Protein AF-A0A0R3RAM9-F1 (afdb_monomer)

Radius of gyration: 16.51 Å; Cα contacts (8 Å, |Δi|>4): 158; chains: 1; bounding box: 39×36×45 Å

Mean predicted aligned error: 7.37 Å

Organism: NCBI:txid42155

pLDDT: mean 83.46, std 16.28, range [37.88, 98.12]

Solvent-accessible surface area (backbone atoms only — not comparable to full-atom values): 7219 Å² total; per-residue (Å²): 118,68,83,46,56,70,58,49,60,55,50,33,50,74,72,70,53,82,66,91,73,85,59,46,47,50,75,47,79,45,72,41,78,94,70,76,44,77,49,76,51,77,45,73,41,67,64,77,87,63,70,58,71,38,81,45,76,51,74,56,96,57,61,54,92,83,36,52,55,37,31,36,40,30,46,29,37,81,90,40,90,56,49,88,56,36,44,37,40,30,66,60,77,47,77,48,68,59,37,87,90,48,88,87,71,71,74,66,54,59,51,63,62,69,76,105

Sequence (116 aa):
MIQLAGDFIDLRKMFGKNKSDASHCSGLIKLAPDNADLFIAHVTMSGYEMMNRILKFYKFAFEKEKIPGYATSFSSYPGSLTSLDDFILATSGLVIFMLISFIYYLFKFILLLLEK

Foldseek 3Di:
DVQCPLVCVVVCVVVVNDDDAPWWKDKDWDQDPPNPDIDIDIGTDHDPVQPQKDWDKAAAPDDCVVPVQNIKTDIPHPPHPDHPQFFMDGSNRDTTGDTSVDDDDRPPVVVVVVVD

Secondary structure (DSSP, 8-state):
-GGGHHHHHHHHHHTT-------EEEEEEEEPGGG--EEEEEEEE--GGG---EEEEEE----TTT-TT-EEEEEE-TT-SS-SS-EEEETTS-EEE-BTTBS--HHHHHHHHH--

Structure (mmCIF, N/CA/C/O backbone):
data_AF-A0A0R3RAM9-F1
#
_entry.id   AF-A0A0R3RAM9-F1
#
loop_
_atom_site.group_PDB
_atom_site.id
_atom_site.type_symbol
_atom_site.label_atom_id
_atom_site.label_alt_id
_atom_site.label_comp_id
_atom_site.label_asym_id
_atom_site.label_entity_id
_atom_site.label_seq_id
_atom_site.pdbx_PDB_ins_code
_atom_site.Cartn_x
_atom_site.Cartn_y
_atom_site.Cartn_z
_atom_site.occupancy
_atom_site.B_iso_or_equiv
_atom_site.auth_seq_id
_atom_site.auth_comp_id
_atom_site.auth_asym_id
_atom_site.auth_atom_id
_atom_site.pdbx_PDB_model_num
ATOM 1 N N . MET A 1 1 ? 3.645 -12.516 -14.881 1.00 77.88 1 MET A N 1
ATOM 2 C CA . MET A 1 1 ? 4.869 -11.708 -14.677 1.00 77.88 1 MET A CA 1
ATOM 3 C C . MET A 1 1 ? 4.623 -10.444 -13.850 1.00 77.88 1 MET A C 1
ATOM 5 O O . MET A 1 1 ? 5.507 -10.078 -13.097 1.00 77.88 1 MET A O 1
ATOM 9 N N . ILE A 1 2 ? 3.435 -9.822 -13.925 1.00 87.75 2 ILE A N 1
ATOM 10 C CA . ILE A 1 2 ? 3.095 -8.561 -13.224 1.00 87.75 2 ILE A CA 1
ATOM 11 C C . ILE A 1 2 ? 3.347 -8.603 -11.703 1.00 87.75 2 ILE A C 1
ATOM 13 O O . ILE A 1 2 ? 3.816 -7.617 -11.154 1.00 87.75 2 ILE A O 1
ATOM 17 N N . GLN A 1 3 ? 3.104 -9.737 -11.034 1.00 92.44 3 GLN A N 1
ATOM 18 C CA . GLN A 1 3 ? 3.285 -9.844 -9.573 1.00 92.44 3 GLN A CA 1
ATOM 19 C C . GLN A 1 3 ? 4.738 -9.676 -9.113 1.00 92.44 3 GLN A C 1
ATOM 21 O O . GLN A 1 3 ? 4.969 -9.343 -7.964 1.00 92.44 3 GLN A O 1
ATOM 26 N N . LEU A 1 4 ? 5.699 -9.919 -10.006 1.00 89.81 4 LEU A N 1
ATOM 27 C CA . LEU A 1 4 ? 7.131 -9.908 -9.699 1.00 89.81 4 LEU A CA 1
ATOM 28 C C . LEU A 1 4 ? 7.797 -8.594 -10.137 1.00 89.81 4 LEU A C 1
ATOM 30 O O . LEU A 1 4 ? 9.015 -8.528 -10.273 1.00 89.81 4 LEU A O 1
ATOM 34 N N . ALA A 1 5 ? 7.009 -7.558 -10.455 1.00 85.81 5 ALA A N 1
ATOM 35 C CA . ALA A 1 5 ? 7.533 -6.311 -11.010 1.00 85.81 5 ALA A CA 1
ATOM 36 C C . ALA A 1 5 ? 8.553 -5.642 -10.073 1.00 85.81 5 ALA A C 1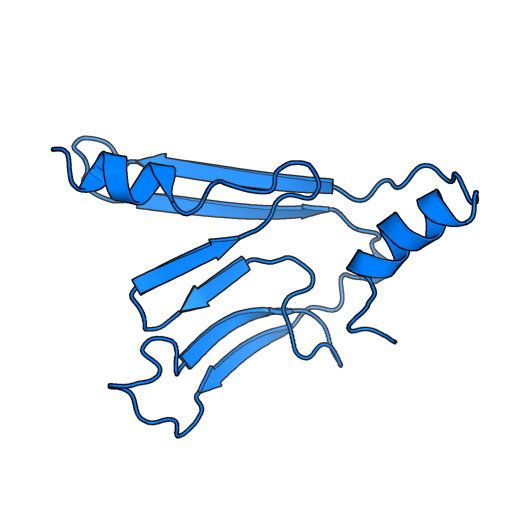
ATOM 38 O O . ALA A 1 5 ? 9.597 -5.201 -10.550 1.00 85.81 5 ALA A O 1
ATOM 39 N N . GLY A 1 6 ? 8.273 -5.627 -8.764 1.00 81.81 6 GLY A N 1
ATOM 40 C CA . GLY A 1 6 ? 9.200 -5.143 -7.739 1.00 81.81 6 GLY A CA 1
ATOM 41 C C . GLY A 1 6 ? 10.457 -6.010 -7.641 1.00 81.81 6 GLY A C 1
ATOM 42 O O . GLY A 1 6 ? 11.561 -5.488 -7.748 1.00 81.81 6 GLY A O 1
ATOM 43 N N . ASP A 1 7 ? 10.308 -7.336 -7.564 1.00 86.00 7 ASP A N 1
ATOM 44 C CA . ASP A 1 7 ? 11.444 -8.269 -7.471 1.00 86.00 7 ASP A CA 1
ATOM 45 C C . ASP A 1 7 ? 12.404 -8.149 -8.661 1.00 86.00 7 ASP A C 1
ATOM 47 O O . ASP A 1 7 ? 13.622 -8.265 -8.518 1.00 86.00 7 ASP A O 1
ATOM 51 N N . PHE A 1 8 ? 11.878 -7.882 -9.862 1.00 86.50 8 PHE A N 1
ATOM 52 C CA . PHE A 1 8 ? 12.711 -7.697 -11.047 1.00 86.50 8 PHE A CA 1
ATOM 53 C C . PHE A 1 8 ? 13.606 -6.462 -10.984 1.00 86.50 8 PHE A C 1
ATOM 55 O O . PHE A 1 8 ? 14.621 -6.451 -11.681 1.00 86.50 8 PHE A O 1
ATOM 62 N N . ILE A 1 9 ? 13.272 -5.450 -10.181 1.00 82.06 9 ILE A N 1
ATOM 63 C CA . ILE A 1 9 ? 14.141 -4.287 -9.956 1.00 82.06 9 ILE A CA 1
ATOM 64 C C . ILE A 1 9 ? 15.433 -4.752 -9.275 1.00 82.06 9 ILE A C 1
ATOM 66 O O . ILE A 1 9 ? 16.530 -4.427 -9.731 1.00 82.06 9 ILE A O 1
ATOM 70 N N . ASP A 1 10 ? 15.328 -5.595 -8.250 1.00 82.69 10 ASP A N 1
ATOM 71 C CA . ASP A 1 10 ? 16.491 -6.078 -7.504 1.00 82.69 10 ASP A CA 1
ATOM 72 C C . ASP A 1 10 ? 17.217 -7.225 -8.207 1.00 82.69 10 ASP A C 1
ATOM 74 O O . ASP A 1 10 ? 18.447 -7.211 -8.303 1.00 82.69 10 ASP A O 1
ATOM 78 N N . LEU A 1 11 ? 16.484 -8.172 -8.803 1.00 87.19 11 LEU A N 1
ATOM 79 C CA . LEU A 1 11 ? 17.086 -9.242 -9.604 1.00 87.19 11 LEU A CA 1
ATOM 80 C C . LEU A 1 11 ? 17.915 -8.670 -10.757 1.00 87.19 11 LEU A C 1
ATOM 82 O O . LEU A 1 11 ? 18.990 -9.178 -11.069 1.00 87.19 11 LEU A O 1
ATOM 86 N N . ARG A 1 12 ? 17.458 -7.581 -11.384 1.00 84.88 12 ARG A N 1
ATOM 87 C CA . ARG A 1 12 ? 18.195 -6.919 -12.465 1.00 84.88 12 ARG A CA 1
ATOM 88 C C . ARG A 1 12 ? 19.554 -6.391 -11.987 1.00 84.88 12 ARG A C 1
ATOM 90 O O . ARG A 1 12 ? 20.537 -6.569 -12.710 1.00 84.88 12 ARG A O 1
ATOM 97 N N . LYS A 1 13 ? 19.626 -5.826 -10.776 1.00 82.56 13 LYS A N 1
ATOM 98 C CA . LYS A 1 13 ? 20.892 -5.418 -10.142 1.00 82.56 13 LYS A CA 1
ATOM 99 C C . LYS A 1 13 ? 21.787 -6.632 -9.881 1.00 82.56 13 LYS A C 1
ATOM 101 O O . LYS A 1 13 ? 22.965 -6.597 -10.225 1.00 82.56 13 LYS A O 1
ATOM 106 N N . MET A 1 14 ? 21.228 -7.729 -9.355 1.00 85.31 14 MET A N 1
ATOM 107 C CA . MET A 1 14 ? 21.982 -8.971 -9.111 1.00 85.31 14 MET A CA 1
ATOM 108 C C . MET A 1 14 ? 22.573 -9.572 -10.395 1.00 85.31 14 MET A C 1
ATOM 110 O O . MET A 1 14 ? 23.703 -10.048 -10.387 1.00 85.31 14 MET A O 1
ATOM 114 N N . PHE A 1 15 ? 21.848 -9.508 -11.515 1.00 90.88 15 PHE A N 1
ATOM 115 C CA . PHE A 1 15 ? 22.313 -9.998 -12.820 1.00 90.88 15 PHE A CA 1
ATOM 116 C C . PHE A 1 15 ? 23.163 -8.978 -13.607 1.00 90.88 15 PHE A C 1
ATOM 118 O O . PHE A 1 15 ? 23.321 -9.114 -14.821 1.00 90.88 15 PHE A O 1
ATOM 125 N N . GLY A 1 16 ? 23.700 -7.942 -12.951 1.00 83.81 16 GLY A N 1
ATOM 126 C CA . GLY A 1 16 ? 24.644 -6.990 -13.552 1.00 83.81 16 GLY A CA 1
ATOM 127 C C . GLY A 1 16 ? 24.028 -6.014 -14.561 1.00 83.81 16 GLY A C 1
ATOM 128 O O . GLY A 1 16 ? 24.748 -5.337 -15.295 1.00 83.81 16 GLY A O 1
ATOM 129 N N . LYS A 1 17 ? 22.697 -5.914 -14.618 1.00 81.25 17 LYS A N 1
ATOM 130 C CA . LYS A 1 17 ? 21.984 -4.974 -15.491 1.00 81.25 17 LYS A CA 1
ATOM 131 C C . LYS A 1 17 ? 21.723 -3.664 -14.742 1.00 81.25 17 LYS A C 1
ATOM 133 O O . LYS A 1 17 ? 20.604 -3.364 -14.344 1.00 81.25 17 LYS A O 1
ATOM 138 N N . ASN A 1 18 ? 22.755 -2.847 -14.580 1.00 66.94 18 ASN A N 1
ATOM 139 C CA . ASN A 1 18 ? 22.657 -1.590 -13.836 1.00 66.94 18 ASN A CA 1
ATOM 140 C C . ASN A 1 18 ? 22.124 -0.461 -14.727 1.00 66.94 18 ASN A C 1
ATOM 142 O O . ASN A 1 18 ? 22.888 0.306 -15.307 1.00 66.94 18 ASN A O 1
ATOM 146 N N . LYS A 1 19 ? 20.798 -0.369 -14.857 1.00 69.75 19 LYS A N 1
ATOM 147 C CA . LYS A 1 19 ? 20.131 0.815 -15.410 1.00 69.75 19 LYS A CA 1
ATOM 148 C C . LYS A 1 19 ? 19.613 1.653 -14.242 1.00 69.75 19 LYS A C 1
ATOM 150 O O . LYS A 1 19 ? 19.145 1.086 -13.263 1.00 69.75 19 LYS A O 1
ATOM 155 N N . SER A 1 20 ? 19.718 2.978 -14.326 1.00 63.44 20 SER A N 1
ATOM 156 C CA . SER A 1 20 ? 19.167 3.866 -13.301 1.00 63.44 20 SER A CA 1
ATOM 157 C C . SER A 1 20 ? 17.647 3.714 -13.260 1.00 63.44 20 SER A C 1
ATOM 159 O O . SER A 1 20 ? 16.967 4.077 -14.224 1.00 63.44 20 SER A O 1
ATOM 161 N N . ASP A 1 21 ? 17.120 3.174 -12.166 1.00 66.06 21 ASP A N 1
ATOM 162 C CA . ASP A 1 21 ? 15.683 3.095 -11.941 1.00 66.06 21 ASP A CA 1
ATOM 163 C C . ASP A 1 21 ? 15.195 4.451 -11.406 1.00 66.06 21 ASP A C 1
ATOM 165 O O . ASP A 1 21 ? 15.623 4.911 -10.351 1.00 66.06 21 ASP A O 1
ATOM 169 N N . ALA A 1 22 ? 14.314 5.117 -12.157 1.00 64.88 22 ALA A N 1
ATOM 170 C CA . ALA A 1 22 ? 13.683 6.376 -11.743 1.00 64.88 22 ALA A CA 1
ATOM 171 C C . ALA A 1 22 ? 12.498 6.159 -10.779 1.00 64.88 22 ALA A C 1
ATOM 173 O O . ALA A 1 22 ? 11.883 7.119 -10.307 1.00 64.88 22 ALA A O 1
ATOM 174 N N . SER A 1 23 ? 12.158 4.898 -10.497 1.00 72.69 23 SER A N 1
ATOM 175 C CA . SER A 1 23 ? 11.073 4.539 -9.593 1.00 72.69 23 SER A CA 1
ATOM 176 C C . SER A 1 23 ? 11.487 4.730 -8.139 1.00 72.69 23 SER A C 1
ATOM 178 O O . SER A 1 23 ? 12.485 4.167 -7.691 1.00 72.69 23 SER A O 1
ATOM 180 N N . HIS A 1 24 ? 10.694 5.486 -7.394 1.00 79.88 24 HIS A N 1
ATOM 181 C CA . HIS A 1 24 ? 10.853 5.681 -5.958 1.00 79.88 24 HIS A CA 1
ATOM 182 C C . HIS A 1 24 ? 9.479 5.861 -5.319 1.00 79.88 24 HIS A C 1
ATOM 184 O O . HIS A 1 24 ? 8.492 6.096 -6.006 1.00 79.88 24 HIS A O 1
ATOM 190 N N . CYS A 1 25 ? 9.396 5.741 -4.002 1.00 87.06 25 CYS A N 1
ATOM 191 C CA . CYS A 1 25 ? 8.162 5.999 -3.272 1.00 87.06 25 CYS A CA 1
ATOM 192 C C . CYS A 1 25 ? 8.450 6.982 -2.144 1.00 87.06 25 CYS A C 1
ATOM 194 O O . CYS A 1 25 ? 9.543 6.973 -1.575 1.00 87.06 25 CYS A O 1
ATOM 196 N N . SER A 1 26 ? 7.462 7.807 -1.809 1.00 88.81 26 SER A N 1
ATOM 197 C CA . SER A 1 26 ? 7.492 8.697 -0.647 1.00 88.81 26 SER A CA 1
ATOM 198 C C . SER A 1 26 ? 6.308 8.402 0.266 1.00 88.81 26 SER A C 1
ATOM 200 O O . SER A 1 26 ? 5.215 8.099 -0.205 1.00 88.81 26 SER A O 1
ATOM 202 N N . GLY A 1 27 ? 6.513 8.500 1.577 1.00 89.00 27 GLY A N 1
ATOM 203 C CA . GLY A 1 27 ? 5.480 8.244 2.577 1.00 89.00 27 GLY A CA 1
ATOM 204 C C . GLY A 1 27 ? 5.534 9.270 3.700 1.00 89.00 27 GLY A C 1
ATOM 205 O O . GLY A 1 27 ? 6.604 9.785 4.021 1.00 89.00 27 GLY A O 1
ATOM 206 N N . LEU A 1 28 ? 4.380 9.566 4.291 1.00 88.31 28 LEU A N 1
ATOM 207 C CA . LEU A 1 28 ? 4.241 10.488 5.413 1.00 88.31 28 LEU A CA 1
ATOM 208 C C . LEU A 1 28 ? 3.328 9.869 6.468 1.00 88.31 28 LEU A C 1
ATOM 210 O O . LEU A 1 28 ? 2.214 9.457 6.159 1.00 88.31 28 LEU A O 1
ATOM 214 N N . ILE A 1 29 ? 3.788 9.867 7.717 1.00 89.38 29 ILE A N 1
ATOM 215 C CA . ILE A 1 29 ? 2.966 9.594 8.896 1.00 89.38 29 ILE A CA 1
ATOM 216 C C . ILE A 1 29 ? 2.957 10.873 9.730 1.00 89.38 29 ILE A C 1
ATOM 218 O O . ILE A 1 29 ? 4.018 11.385 10.095 1.00 89.38 29 ILE A O 1
ATOM 222 N N . LYS A 1 30 ? 1.772 11.409 10.021 1.00 87.62 30 LYS A N 1
ATOM 223 C CA . LYS A 1 30 ? 1.611 12.667 10.750 1.00 87.62 30 LYS A CA 1
ATOM 224 C C . LYS A 1 30 ? 0.482 12.569 11.769 1.00 87.62 30 LYS A C 1
ATOM 226 O O . LYS A 1 30 ? -0.669 12.376 11.405 1.00 87.62 30 LYS A O 1
ATOM 231 N N . LEU A 1 31 ? 0.814 12.785 13.040 1.00 91.75 31 LEU A N 1
ATOM 232 C CA . LEU A 1 31 ? -0.178 13.003 14.094 1.00 91.75 31 LEU A CA 1
ATOM 233 C C . LEU A 1 31 ? -0.771 14.411 13.981 1.00 91.75 31 LEU A C 1
ATOM 235 O O . LEU A 1 31 ? -0.037 15.387 13.768 1.00 91.75 31 LEU A O 1
ATOM 239 N N . ALA A 1 32 ? -2.090 14.498 14.125 1.00 90.88 32 ALA A N 1
ATOM 240 C CA . ALA A 1 32 ?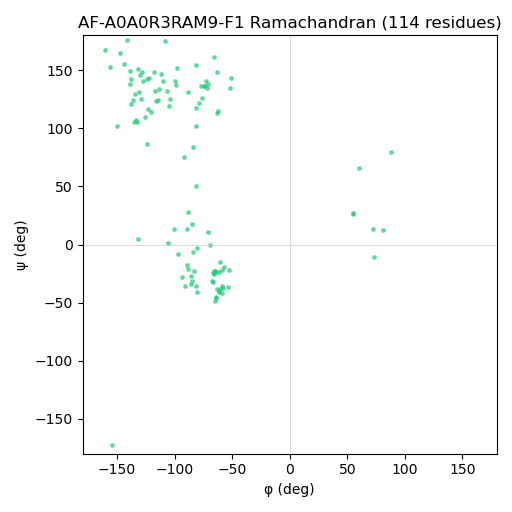 -2.807 15.756 14.269 1.00 90.88 32 ALA A CA 1
ATOM 241 C C . ALA A 1 32 ? -2.436 16.452 15.597 1.00 90.88 32 ALA A C 1
ATOM 243 O O . ALA A 1 32 ? -1.919 15.797 16.511 1.00 90.88 32 ALA A O 1
ATOM 244 N N . PRO A 1 33 ? -2.696 17.768 15.731 1.00 94.31 33 PRO A N 1
ATOM 245 C CA . PRO A 1 33 ? -2.621 18.444 17.024 1.00 94.31 33 PRO A CA 1
ATOM 246 C C . PRO A 1 33 ? -3.425 17.691 18.091 1.00 94.31 33 PRO A C 1
ATOM 248 O O . PRO A 1 33 ? -4.464 17.102 17.787 1.00 94.31 33 PRO A O 1
ATOM 251 N N . ASP A 1 34 ? -2.906 17.672 19.318 1.00 93.31 34 ASP A N 1
ATOM 252 C CA . ASP A 1 34 ? -3.539 17.032 20.479 1.00 93.31 34 ASP A CA 1
ATOM 253 C C . ASP A 1 34 ? -3.895 15.543 20.290 1.00 93.31 34 ASP A C 1
ATOM 255 O O . ASP A 1 34 ? -4.804 15.029 20.935 1.00 93.31 34 ASP A O 1
ATOM 259 N N . ASN A 1 35 ? -3.174 14.832 19.410 1.00 90.19 35 ASN A N 1
ATOM 260 C CA . ASN A 1 35 ? -3.427 13.428 19.056 1.00 90.19 35 ASN A CA 1
ATOM 261 C C . ASN A 1 35 ? -4.865 13.156 18.571 1.00 90.19 35 ASN A C 1
ATOM 263 O O . ASN A 1 35 ? -5.355 12.036 18.699 1.00 90.19 35 ASN A O 1
ATOM 267 N N . ALA A 1 36 ? -5.541 14.157 18.000 1.00 94.06 36 ALA A N 1
ATOM 268 C CA . ALA A 1 36 ? -6.927 14.014 17.559 1.00 94.06 36 ALA A CA 1
ATOM 269 C C . ALA A 1 36 ? -7.104 13.011 16.401 1.00 94.06 36 ALA A C 1
ATOM 271 O O . ALA A 1 36 ? -8.188 12.457 16.237 1.00 94.06 36 ALA A O 1
ATOM 272 N N . ASP A 1 37 ? -6.057 12.797 15.595 1.00 91.38 37 ASP A N 1
ATOM 273 C CA . ASP A 1 37 ? -6.068 11.889 14.446 1.00 91.38 37 ASP A CA 1
ATOM 274 C C . ASP A 1 37 ? -4.641 11.483 14.017 1.00 91.38 37 ASP A C 1
ATOM 276 O O . ASP A 1 37 ? -3.644 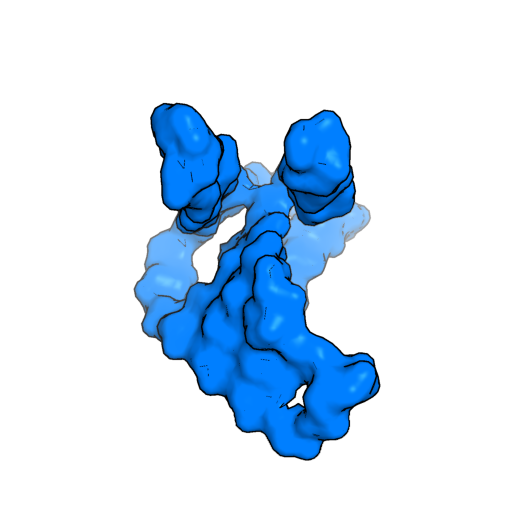12.098 14.423 1.00 91.38 37 ASP A O 1
ATOM 280 N N . LEU A 1 38 ? -4.546 10.468 13.155 1.00 87.88 38 LEU A N 1
ATOM 281 C CA . LEU A 1 38 ? -3.321 9.990 12.523 1.00 87.88 38 LEU A CA 1
ATOM 282 C C . LEU A 1 38 ? -3.470 9.969 10.996 1.00 87.88 38 LEU A C 1
ATOM 284 O O . LEU A 1 38 ? -4.123 9.102 10.420 1.00 87.88 38 LEU A O 1
ATOM 288 N N . PHE A 1 39 ? -2.767 10.876 10.325 1.00 90.75 39 PHE A N 1
ATOM 289 C CA . PHE A 1 39 ? -2.709 10.929 8.870 1.00 90.75 39 PHE A CA 1
ATOM 290 C C . PHE A 1 39 ? -1.578 10.055 8.337 1.00 90.75 39 PHE A C 1
ATOM 292 O O . PHE A 1 39 ? -0.429 10.168 8.771 1.00 90.75 39 PHE A O 1
ATOM 299 N N . ILE A 1 40 ? -1.896 9.219 7.352 1.00 91.06 40 ILE A N 1
ATOM 300 C CA . ILE A 1 40 ? -0.928 8.375 6.653 1.00 91.06 40 ILE A CA 1
ATOM 301 C C . ILE A 1 40 ? -1.111 8.591 5.154 1.00 91.06 40 ILE A C 1
ATOM 303 O O . ILE A 1 40 ? -2.213 8.438 4.631 1.00 91.06 40 ILE A O 1
ATOM 307 N N . ALA A 1 41 ? -0.033 8.949 4.465 1.00 91.12 41 ALA A N 1
ATOM 308 C CA . ALA A 1 41 ? -0.023 9.171 3.027 1.00 91.12 41 ALA A CA 1
ATOM 309 C C . ALA A 1 41 ? 1.122 8.402 2.369 1.00 91.12 41 ALA A C 1
ATOM 311 O O . ALA A 1 41 ? 2.205 8.261 2.940 1.00 91.12 41 ALA A O 1
ATOM 312 N N . HIS A 1 42 ? 0.878 7.940 1.146 1.00 93.31 42 HIS A N 1
ATOM 313 C CA . HIS A 1 42 ? 1.850 7.235 0.326 1.00 93.31 42 HIS A CA 1
ATOM 314 C C . HIS A 1 42 ? 1.757 7.707 -1.125 1.00 93.31 42 HIS A C 1
ATOM 316 O O . HIS A 1 42 ? 0.663 7.901 -1.657 1.00 93.31 42 HIS A O 1
ATOM 322 N N . VAL A 1 43 ? 2.911 7.895 -1.760 1.00 92.62 43 VAL A N 1
ATOM 323 C CA . VAL A 1 43 ? 3.042 8.372 -3.135 1.00 92.62 43 VAL A CA 1
ATOM 324 C C . VAL A 1 43 ? 4.033 7.476 -3.867 1.00 92.62 43 VAL A C 1
ATOM 326 O O . VAL A 1 43 ? 5.244 7.579 -3.667 1.00 92.62 43 VAL A O 1
ATOM 329 N N . THR A 1 44 ? 3.512 6.614 -4.739 1.00 91.69 44 THR A N 1
ATOM 330 C CA . THR A 1 44 ? 4.324 5.831 -5.677 1.00 91.69 44 THR A CA 1
ATOM 331 C C . THR A 1 44 ? 4.774 6.697 -6.837 1.00 91.69 44 THR A C 1
ATOM 333 O O . THR A 1 44 ? 3.968 7.414 -7.433 1.00 91.69 44 THR A O 1
ATOM 336 N N . MET A 1 45 ? 6.039 6.566 -7.218 1.00 89.75 45 MET A N 1
ATOM 337 C CA . MET A 1 45 ? 6.597 7.183 -8.413 1.00 89.75 45 MET A CA 1
ATOM 338 C C . MET A 1 45 ? 7.133 6.075 -9.312 1.00 89.75 45 MET A C 1
ATOM 340 O O . MET A 1 45 ? 8.060 5.344 -8.969 1.00 89.75 45 MET A O 1
ATOM 344 N N . SER A 1 46 ? 6.500 5.932 -10.468 1.00 87.56 46 SER A N 1
ATOM 345 C CA . SER A 1 46 ? 6.796 4.927 -11.485 1.00 87.56 46 SER A CA 1
ATOM 346 C C . SER A 1 46 ? 6.646 5.554 -12.873 1.00 87.56 46 SER A C 1
ATOM 348 O O . SER A 1 46 ? 6.296 6.732 -12.996 1.00 87.56 46 SER A O 1
ATOM 350 N N . GLY A 1 47 ? 6.958 4.798 -13.926 1.00 88.62 47 GLY A N 1
ATOM 351 C CA . GLY A 1 47 ? 6.750 5.273 -15.289 1.00 88.62 47 GLY A CA 1
ATOM 352 C C . GLY A 1 47 ? 5.268 5.525 -15.584 1.00 88.62 47 GLY A C 1
ATOM 353 O O . GLY A 1 47 ? 4.380 4.866 -15.038 1.00 88.62 47 GLY A O 1
ATOM 354 N N . TYR A 1 48 ? 4.982 6.499 -16.448 1.00 91.69 48 TYR A N 1
ATOM 355 C CA . TYR A 1 48 ? 3.612 6.893 -16.789 1.00 91.69 48 TYR A CA 1
ATOM 356 C C . TYR A 1 48 ? 2.794 5.768 -17.432 1.00 91.69 48 TYR A C 1
ATOM 358 O O . TYR A 1 48 ? 1.569 5.753 -17.314 1.00 91.69 48 TYR A O 1
ATOM 366 N N . GLU A 1 49 ? 3.456 4.784 -18.039 1.00 91.38 49 GLU A N 1
ATOM 367 C CA . GLU A 1 49 ? 2.840 3.557 -18.541 1.00 91.38 49 GLU A CA 1
ATOM 368 C C . GLU A 1 49 ? 2.126 2.743 -17.449 1.00 91.38 49 GLU A C 1
ATOM 370 O O . GLU A 1 49 ? 1.214 1.974 -17.749 1.00 91.38 49 GLU A O 1
ATOM 375 N N . MET A 1 50 ? 2.486 2.944 -16.178 1.00 90.12 50 MET A N 1
ATOM 376 C CA . MET A 1 50 ? 1.859 2.283 -15.036 1.00 90.12 50 MET A CA 1
ATOM 377 C C . MET A 1 50 ? 0.585 3.004 -14.560 1.00 90.12 50 MET A C 1
ATOM 379 O O . MET A 1 50 ? -0.140 2.474 -13.730 1.00 90.12 50 MET A O 1
ATOM 383 N N . MET A 1 51 ? 0.221 4.180 -15.085 1.00 94.62 51 MET A N 1
ATOM 384 C CA . MET A 1 51 ? -0.924 4.963 -14.578 1.00 94.62 51 MET A CA 1
ATOM 385 C C . MET A 1 51 ? -2.318 4.384 -14.885 1.00 94.62 51 MET A C 1
ATOM 387 O O . MET A 1 51 ? -3.326 5.042 -14.636 1.00 94.62 51 MET A O 1
ATOM 391 N N . ASN A 1 52 ? -2.420 3.146 -15.367 1.00 95.62 52 ASN A N 1
ATOM 392 C CA . ASN A 1 52 ? -3.692 2.434 -15.391 1.00 95.62 52 ASN A CA 1
ATOM 393 C C . ASN A 1 52 ? -3.961 1.832 -14.001 1.00 95.62 52 ASN A C 1
ATOM 395 O O . ASN A 1 52 ? -3.346 0.836 -13.614 1.00 95.62 52 ASN A O 1
ATOM 399 N N . ARG A 1 53 ? -4.832 2.478 -13.219 1.00 96.25 53 ARG A N 1
ATOM 400 C CA . ARG A 1 53 ? -4.997 2.217 -11.779 1.00 96.25 53 ARG A CA 1
ATOM 401 C C . ARG A 1 53 ? -6.344 1.588 -11.461 1.00 96.25 53 ARG A C 1
ATOM 403 O O . ARG A 1 53 ? -7.357 1.907 -12.073 1.00 96.25 53 ARG A O 1
ATOM 410 N N . ILE A 1 54 ? -6.351 0.729 -10.446 1.00 97.56 54 ILE A N 1
ATOM 411 C CA . ILE A 1 54 ? -7.561 0.160 -9.851 1.00 97.56 54 ILE A CA 1
ATOM 412 C C . ILE A 1 54 ? -7.399 0.199 -8.334 1.00 97.56 54 ILE A C 1
ATOM 414 O O . ILE A 1 54 ? -6.452 -0.378 -7.801 1.00 97.56 54 ILE A O 1
ATOM 418 N N . LEU A 1 55 ? -8.341 0.828 -7.632 1.00 97.75 55 LEU A N 1
ATOM 419 C CA . LEU A 1 55 ? -8.483 0.636 -6.192 1.00 97.75 55 LEU A CA 1
ATOM 420 C C . LEU A 1 55 ? -9.215 -0.687 -5.958 1.00 97.75 55 LEU A C 1
ATOM 422 O O . LEU A 1 55 ? -10.320 -0.878 -6.467 1.00 97.75 55 LEU A O 1
ATOM 426 N N . LYS A 1 56 ? -8.592 -1.616 -5.234 1.00 98.12 56 LYS A N 1
ATOM 427 C CA . LYS A 1 56 ? -9.151 -2.950 -5.002 1.00 98.12 56 LYS A CA 1
ATOM 428 C C . LYS A 1 56 ? -9.574 -3.107 -3.562 1.00 98.12 56 LYS A C 1
ATOM 430 O O . LYS A 1 56 ? -8.869 -2.684 -2.654 1.00 98.12 56 LYS A O 1
ATOM 435 N N . PHE A 1 57 ? -10.703 -3.779 -3.388 1.00 97.81 57 PHE A N 1
ATOM 436 C CA . PHE A 1 57 ? -11.181 -4.239 -2.100 1.00 97.81 57 PHE A CA 1
ATOM 437 C C . PHE A 1 57 ? -11.383 -5.746 -2.167 1.00 97.81 57 PHE A C 1
ATOM 439 O O . PHE A 1 57 ? -12.212 -6.234 -2.938 1.00 97.81 57 PHE A O 1
ATOM 446 N N . TYR A 1 58 ? -10.619 -6.482 -1.371 1.00 97.06 58 TYR A N 1
ATOM 447 C CA . TYR A 1 58 ? -10.779 -7.918 -1.220 1.00 97.06 58 TYR A CA 1
ATOM 448 C C . TYR A 1 58 ? -11.408 -8.216 0.126 1.00 97.06 58 TYR A C 1
ATOM 450 O O . TYR A 1 58 ? -10.977 -7.708 1.154 1.00 97.06 58 TYR A O 1
ATOM 458 N N . LYS A 1 59 ? -12.426 -9.070 0.112 1.00 96.69 59 LYS A N 1
ATOM 459 C CA . LYS A 1 59 ? -13.069 -9.596 1.309 1.00 96.69 59 LYS A CA 1
ATOM 460 C C . LYS A 1 59 ? -13.256 -11.084 1.114 1.00 96.69 59 LYS A C 1
ATOM 462 O O . LYS A 1 59 ? -14.117 -11.511 0.349 1.00 96.69 59 LYS A O 1
ATOM 467 N N . PHE A 1 60 ? -12.433 -11.855 1.802 1.00 94.31 60 PHE A N 1
ATOM 468 C CA . PHE A 1 60 ? -12.483 -13.304 1.734 1.00 94.31 60 PHE A CA 1
ATOM 469 C C . PHE A 1 60 ? -13.278 -13.861 2.915 1.00 94.31 60 PHE A C 1
ATOM 471 O O . PHE A 1 60 ? -13.339 -13.259 3.988 1.00 94.31 60 PHE A O 1
ATOM 478 N N . ALA A 1 61 ? -13.892 -15.025 2.717 1.00 95.31 61 ALA A N 1
ATOM 479 C CA . ALA A 1 61 ? -14.627 -15.746 3.754 1.00 95.31 61 ALA A CA 1
ATOM 480 C C . ALA A 1 61 ? -13.675 -16.557 4.655 1.00 95.31 61 ALA A C 1
ATOM 482 O O . ALA A 1 61 ? -13.857 -17.756 4.845 1.00 95.31 61 ALA A O 1
ATOM 483 N N . PHE A 1 62 ? -12.623 -15.913 5.164 1.00 93.69 62 PHE A N 1
ATOM 484 C CA . PHE A 1 62 ? -11.710 -16.521 6.129 1.00 93.69 62 PHE A CA 1
ATOM 485 C C . PHE A 1 62 ? -12.281 -16.456 7.550 1.00 93.69 62 PHE A C 1
ATOM 487 O O . PHE A 1 62 ? -13.077 -15.571 7.871 1.00 93.69 62 PHE A O 1
ATOM 494 N N . GLU A 1 63 ? -11.850 -17.381 8.410 1.00 94.31 63 GLU A N 1
ATOM 495 C CA . GLU A 1 63 ? -12.142 -17.341 9.847 1.00 94.31 63 GLU A CA 1
ATOM 496 C C . GLU A 1 63 ? -11.518 -16.078 10.459 1.00 94.31 63 GLU A C 1
ATOM 498 O O . GLU A 1 63 ? -10.293 -15.921 10.464 1.00 94.31 63 GLU A O 1
ATOM 503 N N . LYS A 1 64 ? -12.354 -15.162 10.957 1.00 91.06 64 LYS A N 1
ATOM 504 C CA . LYS A 1 64 ? -11.923 -13.823 11.397 1.00 91.06 64 LYS A CA 1
ATOM 505 C C . LYS A 1 64 ? -11.014 -13.881 12.619 1.00 91.06 64 LYS A C 1
ATOM 507 O O . LYS A 1 64 ? -10.113 -13.061 12.752 1.00 91.06 64 LYS A O 1
ATOM 512 N N . GLU A 1 65 ? -11.243 -14.864 13.483 1.00 91.5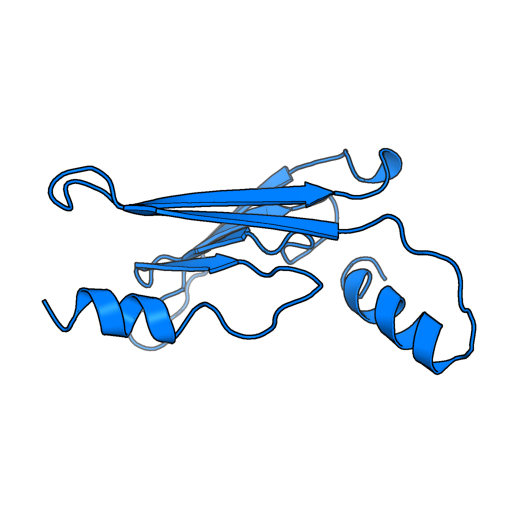0 65 GLU A N 1
ATOM 513 C CA . GLU A 1 65 ? -10.485 -15.105 14.707 1.00 91.50 65 GLU A CA 1
ATOM 514 C C . GLU A 1 65 ? -9.050 -15.552 14.394 1.00 91.50 65 GLU A C 1
ATOM 516 O O . GLU A 1 65 ? -8.128 -15.232 15.139 1.00 91.50 65 GLU A O 1
ATOM 521 N N . LYS A 1 66 ? -8.847 -16.255 13.270 1.00 94.38 66 LYS A N 1
ATOM 522 C CA . LYS A 1 66 ? -7.522 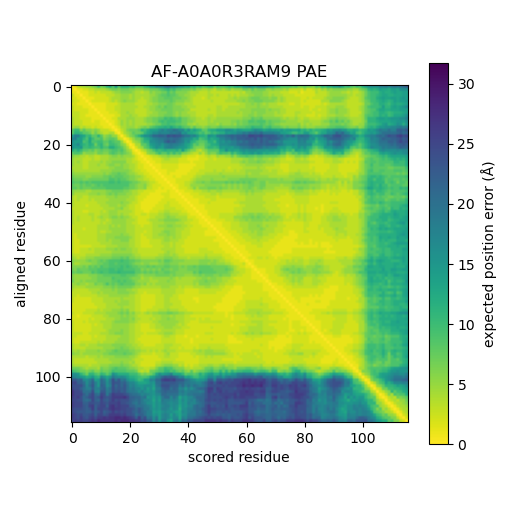-16.698 12.805 1.00 94.38 66 LYS A CA 1
ATOM 523 C C . LYS A 1 66 ? -6.856 -15.683 11.877 1.00 94.38 66 LYS A C 1
ATOM 525 O O . LYS A 1 66 ? -5.637 -15.542 11.907 1.00 94.38 66 LYS A O 1
ATOM 530 N N . ILE A 1 67 ? -7.636 -14.995 11.040 1.00 94.00 67 ILE A N 1
ATOM 531 C CA . ILE A 1 67 ? -7.146 -14.026 10.052 1.00 94.00 67 ILE A CA 1
ATOM 532 C C . ILE A 1 67 ? -7.834 -12.671 10.289 1.00 94.00 67 ILE A C 1
ATOM 534 O O . ILE A 1 67 ? -8.830 -12.353 9.633 1.00 94.00 67 ILE A O 1
ATOM 538 N N . PRO A 1 68 ? -7.298 -11.819 11.184 1.00 90.50 68 PRO A N 1
ATOM 539 C CA . PRO A 1 68 ? -7.913 -10.526 11.504 1.00 90.50 68 PRO A CA 1
ATOM 540 C C . PRO A 1 68 ? -7.938 -9.558 10.303 1.00 90.50 68 PRO A C 1
ATOM 542 O O . PRO A 1 68 ? -8.797 -8.679 10.218 1.00 90.50 68 PRO A O 1
ATOM 545 N N . GLY A 1 69 ? -7.040 -9.743 9.329 1.00 91.12 69 GLY A N 1
ATOM 546 C CA . GLY A 1 69 ? -6.978 -9.000 8.063 1.00 91.12 69 GLY A CA 1
ATOM 547 C C . GLY A 1 69 ? -7.813 -9.596 6.919 1.00 91.12 69 GLY A C 1
ATOM 548 O O . GLY A 1 69 ? -7.431 -9.447 5.763 1.00 91.12 69 GLY A O 1
ATOM 549 N N . TYR A 1 70 ? -8.907 -10.311 7.211 1.00 94.44 70 TYR A N 1
ATOM 550 C CA . TYR A 1 70 ? -9.741 -11.010 6.215 1.00 94.44 70 TYR A CA 1
ATOM 551 C C . TYR A 1 70 ? -10.322 -10.114 5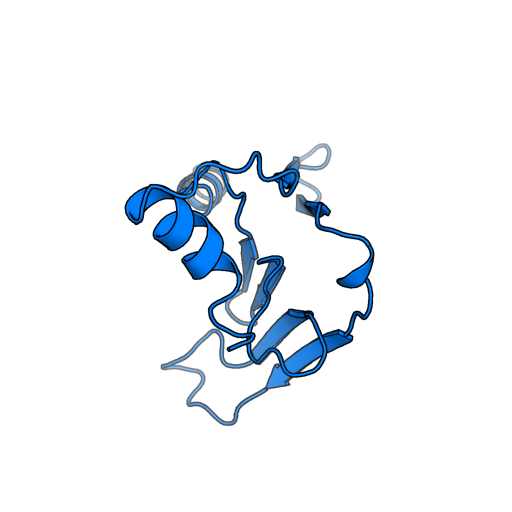.105 1.00 94.44 70 TYR A C 1
ATOM 553 O O . TYR A 1 70 ? -10.738 -10.629 4.059 1.00 94.44 70 TYR A O 1
ATOM 561 N N . ALA A 1 71 ? -10.375 -8.795 5.317 1.00 95.75 71 ALA A N 1
ATOM 562 C CA . ALA A 1 71 ? -10.639 -7.846 4.249 1.00 95.75 71 ALA A CA 1
ATOM 563 C C . ALA A 1 71 ? -9.582 -6.739 4.186 1.00 95.75 71 ALA A C 1
ATOM 565 O O . ALA A 1 71 ? -9.123 -6.225 5.211 1.00 95.75 71 ALA A O 1
ATOM 566 N N . THR A 1 72 ? -9.215 -6.368 2.962 1.00 96.25 72 THR A N 1
ATOM 567 C CA . THR A 1 72 ? -8.196 -5.362 2.670 1.00 96.25 72 THR A CA 1
ATOM 568 C C . THR A 1 72 ? -8.626 -4.449 1.526 1.00 96.25 72 THR A C 1
ATOM 570 O O . THR A 1 72 ? -9.240 -4.888 0.554 1.00 96.25 72 THR A O 1
ATOM 573 N N . SER A 1 73 ? -8.294 -3.165 1.638 1.00 97.44 73 SER A N 1
ATOM 574 C CA . SER A 1 73 ? -8.430 -2.161 0.580 1.00 97.44 73 SER A CA 1
ATOM 575 C C . SER A 1 73 ? -7.049 -1.643 0.211 1.00 97.44 73 SER A C 1
ATOM 577 O O . SER A 1 73 ? -6.271 -1.325 1.106 1.00 97.44 73 SER A O 1
ATOM 579 N N . PHE A 1 74 ? -6.711 -1.574 -1.073 1.00 97.06 74 PHE A N 1
ATOM 580 C CA . PHE A 1 74 ? -5.369 -1.176 -1.497 1.00 97.06 74 PHE A CA 1
ATOM 581 C C . PHE A 1 74 ? -5.330 -0.606 -2.913 1.00 97.06 74 PHE A C 1
ATOM 583 O O . PHE A 1 74 ? -6.140 -0.960 -3.777 1.00 97.06 74 PHE A O 1
ATOM 590 N N . SER A 1 75 ? -4.355 0.269 -3.171 1.00 96.31 75 SER A N 1
ATOM 591 C CA . SER A 1 75 ? -4.083 0.778 -4.518 1.00 96.31 75 SER A CA 1
ATOM 592 C C . SER A 1 75 ? -3.408 -0.299 -5.369 1.00 96.31 75 SER A C 1
ATOM 594 O O . SER A 1 75 ? -2.543 -1.038 -4.897 1.00 96.31 75 SER A O 1
ATOM 596 N N . SER A 1 76 ? -3.831 -0.457 -6.622 1.00 96.25 76 SER A N 1
ATOM 597 C CA . SER A 1 76 ? -3.357 -1.545 -7.479 1.00 96.25 76 SER A CA 1
ATOM 598 C C . SER A 1 76 ? -3.466 -1.200 -8.970 1.00 96.25 76 SER A C 1
ATOM 600 O O . SER A 1 76 ? -3.780 -0.076 -9.367 1.00 96.25 76 SER A O 1
ATOM 602 N N . TYR A 1 77 ? -3.191 -2.209 -9.792 1.00 96.25 77 TYR A N 1
ATOM 603 C CA . TYR A 1 77 ? -3.083 -2.155 -11.246 1.00 96.25 77 TYR A CA 1
ATOM 604 C C . TYR A 1 77 ? -3.898 -3.304 -11.867 1.00 96.25 77 TYR A C 1
ATOM 606 O O . TYR A 1 77 ? -4.049 -4.356 -11.225 1.00 96.25 77 TYR A O 1
ATOM 614 N N . PRO A 1 78 ? -4.434 -3.170 -13.092 1.00 96.19 78 PRO A N 1
ATOM 615 C CA . PRO A 1 78 ? -5.078 -4.273 -13.804 1.00 96.19 78 PRO A CA 1
ATOM 616 C C . PRO A 1 78 ? -4.185 -5.521 -13.860 1.00 96.19 78 PRO A C 1
ATOM 618 O O . PRO A 1 78 ? -2.986 -5.432 -14.107 1.00 96.19 78 PRO A O 1
ATOM 621 N N . GLY A 1 79 ? -4.751 -6.697 -13.578 1.00 94.31 79 GLY A N 1
ATOM 622 C CA . GLY A 1 79 ? -4.014 -7.970 -13.576 1.00 94.31 79 GLY A CA 1
ATOM 623 C C . GLY A 1 79 ? -3.048 -8.190 -12.400 1.00 94.31 79 GLY A C 1
ATOM 624 O O . GLY A 1 79 ? -2.598 -9.317 -12.199 1.00 94.31 79 GLY A O 1
ATOM 625 N N . SER A 1 80 ? -2.754 -7.170 -11.584 1.00 94.81 80 SER A N 1
ATOM 626 C CA . SER A 1 80 ? -2.042 -7.361 -10.313 1.00 94.81 80 SER A CA 1
ATOM 627 C C . SER A 1 80 ? -2.963 -8.021 -9.278 1.00 94.81 80 SER A C 1
ATOM 629 O O . SER A 1 80 ? -4.144 -7.696 -9.219 1.00 94.81 80 SER A O 1
ATOM 631 N N . LEU A 1 81 ? -2.473 -8.943 -8.456 1.00 95.00 81 LEU A N 1
ATOM 632 C CA . LEU A 1 81 ? -3.250 -9.495 -7.340 1.00 95.00 81 LEU A CA 1
ATOM 633 C C . LEU A 1 81 ? -2.963 -8.725 -6.053 1.00 95.00 81 LEU A C 1
ATOM 635 O O . LEU A 1 81 ? -3.846 -8.612 -5.210 1.00 95.00 81 LEU A O 1
ATOM 639 N N . THR A 1 82 ? -1.772 -8.144 -5.946 1.00 92.44 82 THR A N 1
ATOM 640 C CA . THR A 1 82 ? -1.316 -7.343 -4.812 1.00 92.44 82 THR A CA 1
ATOM 641 C C . THR A 1 82 ? -1.236 -5.859 -5.175 1.00 92.44 82 THR A C 1
ATOM 643 O O . THR A 1 82 ? -1.478 -5.442 -6.322 1.00 92.44 82 THR A O 1
ATOM 646 N N . SER A 1 83 ? -0.927 -5.029 -4.182 1.00 92.69 83 SER A N 1
ATOM 647 C CA . SER A 1 83 ? -0.434 -3.684 -4.449 1.00 92.69 83 SER A CA 1
ATOM 648 C C . SER A 1 83 ? 0.993 -3.790 -4.992 1.00 92.69 83 SER A C 1
ATOM 650 O O . SER A 1 83 ? 1.774 -4.573 -4.470 1.00 92.69 83 SER A O 1
ATOM 652 N N . LEU A 1 84 ? 1.307 -3.050 -6.058 1.00 90.75 84 LEU A N 1
ATOM 653 C CA . LEU A 1 84 ? 2.704 -2.795 -6.456 1.00 90.75 84 LEU A CA 1
ATOM 654 C C . LEU A 1 84 ? 3.191 -1.438 -5.926 1.00 90.75 84 LEU A C 1
ATOM 656 O O . LEU A 1 84 ? 4.350 -1.085 -6.092 1.00 90.75 84 LEU A O 1
ATOM 660 N N . ASP A 1 85 ? 2.265 -0.656 -5.367 1.00 90.94 85 ASP A N 1
ATOM 661 C CA . ASP A 1 85 ? 2.554 0.579 -4.644 1.00 90.94 85 ASP A CA 1
ATOM 662 C C . ASP A 1 85 ? 2.905 0.293 -3.191 1.00 90.94 85 ASP A C 1
ATOM 664 O O . ASP A 1 85 ? 3.623 1.063 -2.574 1.00 90.94 85 ASP A O 1
ATOM 668 N N . ASP A 1 86 ? 2.312 -0.772 -2.653 1.00 89.75 86 ASP A N 1
ATOM 669 C CA . ASP A 1 86 ? 2.305 -1.122 -1.246 1.00 89.75 86 ASP A CA 1
ATOM 670 C C . ASP A 1 86 ? 1.650 -0.028 -0.404 1.00 89.75 86 ASP A C 1
ATOM 672 O O . ASP A 1 86 ? 2.292 0.614 0.411 1.00 89.75 86 ASP A O 1
ATOM 676 N N . PHE A 1 87 ? 0.344 0.187 -0.595 1.00 93.00 87 PHE A N 1
ATOM 677 C CA . PHE A 1 87 ? -0.500 0.937 0.343 1.00 93.00 87 PHE A CA 1
ATOM 678 C C . PHE A 1 87 ? -1.798 0.172 0.601 1.00 93.00 87 PHE A C 1
ATOM 680 O O . PHE A 1 87 ? -2.659 0.075 -0.278 1.00 93.00 87 PHE A O 1
ATOM 687 N N . ILE A 1 88 ? -1.913 -0.414 1.795 1.00 94.69 88 ILE A N 1
ATOM 688 C CA . ILE A 1 88 ? -2.958 -1.372 2.164 1.00 94.69 88 ILE A CA 1
ATOM 689 C C . ILE A 1 88 ? -3.597 -0.967 3.494 1.00 94.69 88 ILE A C 1
ATOM 691 O O . ILE A 1 88 ? -2.917 -0.755 4.495 1.00 94.69 88 ILE A O 1
ATOM 695 N N . LEU A 1 89 ? -4.925 -0.941 3.512 1.00 94.81 89 LEU A N 1
ATOM 696 C CA . LEU A 1 89 ? -5.759 -0.832 4.702 1.00 94.81 89 LEU A CA 1
ATOM 697 C C . LEU A 1 89 ? -6.355 -2.205 4.998 1.00 94.81 89 LEU A C 1
ATOM 699 O O . LEU A 1 89 ? -6.996 -2.790 4.124 1.00 94.81 89 LEU A O 1
ATOM 703 N N . ALA A 1 90 ? -6.168 -2.720 6.210 1.00 93.50 90 ALA A N 1
ATOM 704 C CA . ALA A 1 90 ? -6.669 -4.032 6.612 1.00 93.50 90 ALA A CA 1
ATOM 705 C C . ALA A 1 90 ? -7.681 -3.936 7.759 1.00 93.50 90 ALA A C 1
ATOM 707 O O . ALA A 1 90 ? -7.552 -3.105 8.657 1.00 93.50 90 ALA A O 1
ATOM 708 N N . THR A 1 91 ? -8.652 -4.855 7.791 1.00 93.56 91 THR A N 1
ATOM 709 C CA . THR A 1 91 ? -9.629 -4.965 8.894 1.00 93.56 91 THR A CA 1
ATOM 710 C C . THR A 1 91 ? -9.011 -5.256 10.255 1.00 93.56 91 THR A C 1
ATOM 712 O O . THR A 1 91 ? -9.671 -5.056 11.267 1.00 93.56 91 THR A O 1
ATOM 715 N N . SER A 1 92 ? -7.747 -5.681 10.300 1.00 91.06 92 SER A N 1
ATOM 716 C CA . SER A 1 92 ? -6.988 -5.841 11.540 1.00 91.06 92 SER A CA 1
ATOM 717 C C . SER A 1 92 ? -6.649 -4.510 12.227 1.00 91.06 92 SER A C 1
ATOM 719 O O . SER A 1 92 ? -5.974 -4.527 13.250 1.00 91.06 92 SER A O 1
ATOM 721 N N . GLY A 1 93 ? -7.049 -3.367 11.655 1.00 89.31 93 GLY A N 1
ATOM 722 C CA . GLY A 1 93 ? -6.691 -2.033 12.145 1.00 89.31 93 GLY A CA 1
ATOM 723 C C . GLY A 1 93 ? -5.295 -1.580 11.713 1.00 89.31 93 GLY A C 1
ATOM 724 O O . GLY A 1 93 ? -4.776 -0.604 12.243 1.00 89.31 93 GLY A O 1
ATOM 725 N N . LEU A 1 94 ? -4.674 -2.288 10.762 1.00 90.19 94 LEU A N 1
ATOM 726 C CA . LEU A 1 94 ? -3.336 -1.971 10.269 1.00 90.19 94 LEU A CA 1
ATOM 727 C C . LEU A 1 94 ? -3.403 -1.196 8.955 1.00 90.19 94 LEU A C 1
ATOM 729 O O . LEU A 1 94 ? -4.135 -1.565 8.033 1.00 90.19 94 LEU A O 1
ATOM 733 N N . VAL A 1 95 ? -2.559 -0.172 8.866 1.00 90.75 95 VAL A N 1
ATOM 734 C CA . VAL A 1 95 ? -2.177 0.474 7.610 1.00 90.75 95 VAL A CA 1
ATOM 735 C C . VAL A 1 95 ? -0.766 0.020 7.277 1.00 90.75 95 VAL A C 1
ATOM 737 O O . VAL A 1 95 ? 0.157 0.233 8.058 1.00 90.75 95 VAL A O 1
ATOM 740 N N . ILE A 1 96 ? -0.606 -0.642 6.138 1.00 89.12 96 ILE A N 1
ATOM 741 C CA . ILE A 1 96 ? 0.660 -1.224 5.700 1.00 89.12 96 ILE A CA 1
ATOM 742 C C . ILE A 1 96 ? 1.096 -0.468 4.458 1.00 89.12 96 ILE A C 1
ATOM 744 O O . ILE A 1 96 ? 0.350 -0.409 3.480 1.00 89.12 96 ILE A O 1
ATOM 748 N N . PHE A 1 97 ? 2.303 0.091 4.490 1.00 87.94 97 PHE A N 1
ATOM 749 C CA . PHE A 1 97 ? 2.908 0.650 3.296 1.00 87.94 97 PHE A CA 1
ATOM 750 C C . PHE A 1 97 ? 4.415 0.429 3.238 1.00 87.94 97 PHE A C 1
ATOM 752 O O . PHE A 1 97 ? 5.052 0.245 4.279 1.00 87.94 97 PHE A O 1
ATOM 759 N N . MET A 1 98 ? 4.976 0.427 2.028 1.00 81.69 98 MET A N 1
ATOM 760 C CA . MET A 1 98 ? 6.406 0.209 1.805 1.00 81.69 98 MET A CA 1
ATOM 761 C C . MET A 1 98 ? 7.030 1.363 1.024 1.00 81.69 98 MET A C 1
ATOM 763 O O . MET A 1 98 ? 6.439 1.911 0.104 1.00 81.69 98 MET A O 1
ATOM 767 N N . LEU A 1 99 ? 8.267 1.710 1.383 1.00 78.81 99 LEU A N 1
ATOM 768 C CA . LEU A 1 99 ? 9.115 2.600 0.599 1.00 78.81 99 LEU A CA 1
ATOM 769 C C . LEU A 1 99 ? 10.295 1.787 0.068 1.00 78.81 99 LEU A C 1
ATOM 771 O O . LEU A 1 99 ? 10.936 1.069 0.832 1.00 78.81 99 LEU A O 1
ATOM 775 N N . ILE A 1 100 ? 10.619 1.944 -1.218 1.00 66.62 100 ILE A N 1
ATOM 776 C CA . ILE A 1 100 ? 11.682 1.201 -1.931 1.00 66.62 100 ILE A CA 1
ATOM 777 C C . ILE A 1 100 ? 13.051 1.249 -1.219 1.00 66.62 100 ILE A C 1
ATOM 779 O O . ILE A 1 100 ? 13.884 0.372 -1.423 1.00 66.62 100 ILE A O 1
ATOM 783 N N . SER A 1 101 ? 13.286 2.245 -0.358 1.00 58.53 101 SER A N 1
ATOM 784 C CA . SER A 1 101 ? 14.556 2.423 0.353 1.00 58.53 101 SER A CA 1
ATOM 785 C C . SER A 1 101 ? 14.525 2.059 1.846 1.00 58.53 101 SER A C 1
ATOM 787 O O . SER A 1 101 ? 15.545 2.232 2.511 1.00 58.53 101 SER A O 1
ATOM 789 N N . PHE A 1 102 ? 13.401 1.585 2.398 1.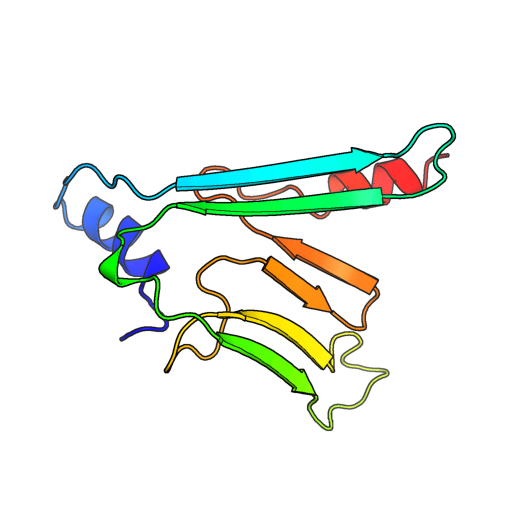00 44.31 102 PHE A N 1
ATOM 790 C CA . PHE A 1 102 ? 13.284 1.307 3.834 1.00 44.31 102 PHE A CA 1
ATOM 791 C C . PHE A 1 102 ? 12.307 0.157 4.125 1.00 44.31 102 PHE A C 1
ATOM 793 O O . PHE A 1 102 ? 11.088 0.322 4.149 1.00 44.31 102 PHE A O 1
ATOM 800 N N . ILE A 1 103 ? 12.870 -1.018 4.408 1.00 46.16 103 ILE A N 1
ATOM 801 C CA . ILE A 1 103 ? 12.202 -2.070 5.181 1.00 46.16 103 ILE A CA 1
ATOM 802 C C . ILE A 1 103 ? 12.148 -1.536 6.627 1.00 46.16 103 ILE A C 1
ATOM 804 O O . ILE A 1 103 ? 13.134 -0.972 7.082 1.00 46.16 103 ILE A O 1
ATOM 808 N N . TYR A 1 104 ? 11.043 -1.704 7.358 1.00 42.31 104 TYR A N 1
ATOM 809 C CA . TYR A 1 104 ? 10.842 -1.315 8.776 1.00 42.31 104 TYR A CA 1
ATOM 810 C C . TYR A 1 104 ? 10.334 0.112 9.076 1.00 42.31 104 TYR A C 1
ATOM 812 O O . TYR A 1 104 ? 11.067 0.940 9.607 1.00 42.31 104 TYR A O 1
ATOM 820 N N . TYR A 1 105 ? 9.021 0.347 8.932 1.00 48.44 105 TYR A N 1
ATOM 821 C CA . TYR A 1 105 ? 8.331 1.405 9.703 1.00 48.44 105 TYR A CA 1
ATOM 822 C C . TYR A 1 105 ? 7.013 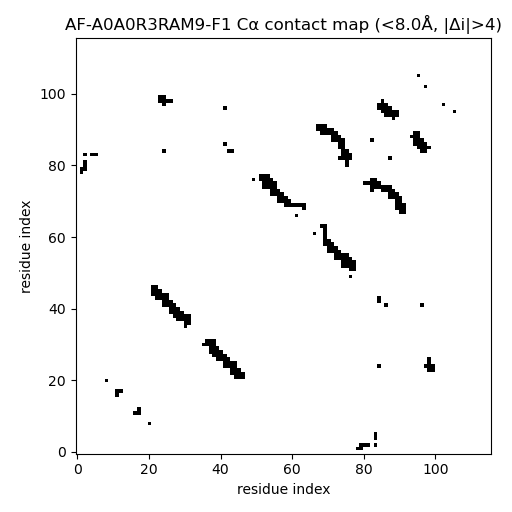0.989 10.380 1.00 48.44 105 TYR A C 1
ATOM 824 O O . TYR A 1 105 ? 6.387 1.815 11.038 1.00 48.44 105 TYR A O 1
ATOM 832 N N . LEU A 1 106 ? 6.609 -0.287 10.325 1.00 50.25 106 LEU A N 1
ATOM 833 C CA . LEU A 1 106 ? 5.326 -0.706 10.909 1.00 50.25 106 LEU A CA 1
ATOM 834 C C . LEU A 1 106 ? 5.384 -0.945 12.434 1.00 50.25 106 LEU A C 1
ATOM 836 O O . LEU A 1 106 ? 4.437 -0.624 13.143 1.00 50.25 106 LEU A O 1
ATOM 840 N N . PHE A 1 107 ? 6.496 -1.467 12.969 1.00 37.88 107 PHE A N 1
ATOM 841 C CA . PHE A 1 107 ? 6.541 -1.927 14.370 1.00 37.88 107 PHE A CA 1
ATOM 842 C C . PHE A 1 107 ? 6.861 -0.822 15.392 1.00 37.88 107 PHE A C 1
ATOM 844 O O . PHE A 1 107 ? 6.445 -0.900 16.544 1.00 37.88 107 PHE A O 1
ATOM 851 N N . LYS A 1 108 ? 7.581 0.235 14.989 1.00 39.50 108 LYS A N 1
ATOM 852 C CA . LYS A 1 108 ? 8.058 1.266 15.930 1.00 39.50 108 LYS A CA 1
ATOM 853 C C . LYS A 1 108 ? 7.009 2.336 16.258 1.00 39.50 108 LYS A C 1
ATOM 855 O O . LYS A 1 108 ? 7.096 2.949 17.314 1.00 39.50 108 LYS A O 1
ATOM 860 N N . PHE A 1 109 ? 6.008 2.542 15.396 1.00 50.03 109 PHE A N 1
ATOM 861 C CA . PHE A 1 109 ? 5.001 3.592 15.601 1.00 50.03 109 PHE A CA 1
ATOM 862 C C . PHE A 1 109 ? 3.822 3.145 16.482 1.00 50.03 109 PHE A C 1
ATOM 864 O O . PHE A 1 109 ?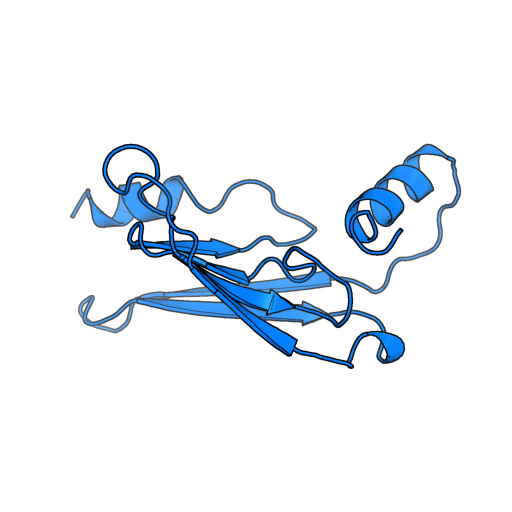 3.341 3.928 17.292 1.00 50.03 109 PHE A O 1
ATOM 871 N N . ILE A 1 110 ? 3.413 1.871 16.401 1.00 51.31 110 ILE A N 1
ATOM 872 C CA . ILE A 1 110 ? 2.417 1.288 17.321 1.00 51.31 110 ILE A CA 1
ATOM 873 C C . ILE A 1 110 ? 2.947 1.289 18.764 1.00 51.31 110 ILE A C 1
ATOM 875 O O . ILE A 1 110 ? 2.201 1.616 19.681 1.00 51.31 110 ILE A O 1
ATOM 879 N N . LEU A 1 111 ? 4.243 1.011 18.967 1.00 45.03 111 LEU A N 1
ATOM 880 C CA . LEU A 1 111 ? 4.875 1.113 20.290 1.00 45.03 111 LEU A CA 1
ATOM 881 C C . LEU A 1 111 ? 4.822 2.553 20.839 1.00 45.03 111 LEU A C 1
ATOM 883 O O . LEU A 1 111 ? 4.488 2.761 21.997 1.00 45.03 111 LEU A O 1
ATOM 887 N N . LEU A 1 112 ? 5.061 3.548 19.978 1.00 48.31 112 LEU A N 1
ATOM 888 C CA . LEU A 1 112 ? 5.015 4.978 20.318 1.00 48.31 112 LEU A CA 1
ATOM 889 C C . LEU A 1 112 ? 3.610 5.492 20.684 1.00 48.31 112 LEU A C 1
ATOM 891 O O . LEU A 1 112 ? 3.504 6.493 21.388 1.00 48.31 112 LEU A O 1
ATOM 895 N N . LEU A 1 113 ? 2.549 4.834 20.204 1.00 51.06 113 LEU A N 1
ATOM 896 C CA . LEU A 1 113 ? 1.160 5.137 20.569 1.00 51.06 113 LEU A CA 1
ATOM 897 C C . LEU A 1 113 ? 0.680 4.372 21.813 1.00 51.06 113 LEU A C 1
ATOM 899 O O . LEU A 1 113 ? -0.272 4.814 22.440 1.00 51.06 113 LEU A O 1
ATOM 903 N N . LEU A 1 114 ? 1.321 3.254 22.171 1.00 48.69 114 LEU A N 1
ATOM 904 C CA . LEU A 1 114 ? 1.018 2.482 23.385 1.00 48.69 114 LEU A CA 1
ATOM 905 C C . LEU A 1 114 ? 1.812 2.946 24.619 1.00 48.69 114 LEU A C 1
ATOM 907 O O . LEU A 1 114 ? 1.426 2.625 25.738 1.00 48.69 114 LEU A O 1
ATOM 911 N N . GLU A 1 115 ? 2.906 3.690 24.435 1.00 45.88 115 GLU A N 1
ATOM 912 C CA . GLU A 1 115 ? 3.720 4.262 25.523 1.00 45.88 115 GLU A CA 1
ATOM 913 C C . GLU A 1 115 ? 3.257 5.664 25.989 1.00 45.88 115 GLU A C 1
ATOM 915 O O . GLU A 1 115 ? 3.985 6.335 26.725 1.00 45.88 115 GLU A O 1
ATOM 920 N N . LYS A 1 116 ? 2.061 6.123 25.595 1.00 44.81 116 LYS A N 1
ATOM 921 C CA . LYS A 1 116 ? 1.444 7.365 26.094 1.00 44.81 116 LYS A CA 1
ATOM 922 C C . LYS A 1 116 ? 0.057 7.140 26.674 1.00 44.81 116 LYS A C 1
ATOM 924 O O . LYS A 1 116 ? -0.706 6.356 26.075 1.00 44.81 116 LYS A O 1
#

InterPro domains:
  IPR007000 Phospholipase B-like [PF04916] (1-97)
  IPR007000 Phospholipase B-like [PTHR12370] (1-97)